Protein AF-A0A3M0J2T6-F1 (afdb_monomer_lite)

Sequence (153 aa):
MTIWEKSNEGKETLKIGGDQKWKGKIWTPEEIIKTYGPATWAQDGSWGYRTPIYMLNRIIRLQAVLEMVSNRTALALDHISDQLTQTRAVIYQIRLAVDYLLADEGGICGKFNSSECCLEIDDKSAVIKNISKEIRKLAYVGNQEWTPLMDTN

Radius of gyration: 30.49 Å; chains: 1; bounding box: 73×32×92 Å

InterPro domains:
  IPR018154 TLV/ENV coat polyprotein [PTHR10424] (48-143)

pLDDT: mean 79.47, std 19.53, range [34.19, 98.19]

Organism: NCBI:txid333673

Secondary structure (DSSP, 8-state):
--TTTTTSTT------------BT-EE-HHHHHHHH------TT--GGGGSHHHHHHHHHHHHHHHHHHHHHHHHHHHHHHHHHHHHHHHHHHHHHHHHHHTGGGTHHHHHH--GGGGPPPP--HHHHHHHHHHHHHHH----EEB--SS---

Structure (mmCIF, N/CA/C/O backbone):
data_AF-A0A3M0J2T6-F1
#
_entry.id   AF-A0A3M0J2T6-F1
#
loop_
_atom_site.group_PDB
_atom_site.id
_atom_site.type_symbol
_atom_site.label_atom_id
_atom_site.label_alt_id
_atom_site.label_comp_id
_atom_site.label_asym_id
_atom_site.label_entity_id
_atom_site.label_seq_id
_atom_site.pdbx_PDB_ins_code
_atom_site.Cartn_x
_atom_site.Cartn_y
_atom_site.Cartn_z
_atom_site.occupancy
_atom_site.B_iso_or_equiv
_atom_site.auth_seq_id
_atom_site.auth_comp_id
_atom_site.auth_asym_id
_atom_site.auth_atom_id
_atom_site.pdbx_PDB_model_num
ATOM 1 N N . MET A 1 1 ? 31.686 -14.265 -59.843 1.00 41.94 1 MET A N 1
ATOM 2 C CA . MET A 1 1 ? 31.622 -13.623 -58.518 1.00 41.94 1 MET A CA 1
ATOM 3 C C . MET A 1 1 ? 30.196 -13.140 -58.320 1.00 41.94 1 MET A C 1
ATOM 5 O O . MET A 1 1 ? 29.757 -12.223 -59.009 1.00 41.94 1 MET A O 1
ATOM 9 N N . THR A 1 2 ? 29.417 -13.886 -57.542 1.00 35.00 2 THR A N 1
ATOM 10 C CA . THR A 1 2 ? 27.975 -13.651 -57.369 1.00 35.00 2 THR A CA 1
ATOM 11 C C . THR A 1 2 ? 27.728 -12.479 -56.423 1.00 35.00 2 THR A C 1
ATOM 13 O O . THR A 1 2 ? 28.528 -12.234 -55.528 1.00 35.00 2 THR A O 1
ATOM 16 N N . ILE A 1 3 ? 26.599 -11.783 -56.586 1.00 41.00 3 ILE A N 1
ATOM 17 C CA . ILE A 1 3 ? 26.175 -10.615 -55.781 1.00 41.00 3 ILE A CA 1
ATOM 18 C C . ILE A 1 3 ? 26.231 -10.886 -54.256 1.00 41.00 3 ILE A C 1
ATOM 20 O O . ILE A 1 3 ? 26.421 -9.964 -53.469 1.00 41.00 3 ILE A O 1
ATOM 24 N N . TRP A 1 4 ? 26.175 -12.156 -53.847 1.00 34.19 4 TRP A N 1
ATOM 25 C CA . TRP A 1 4 ? 26.337 -12.618 -52.467 1.00 34.19 4 TRP A CA 1
ATOM 26 C C . TRP A 1 4 ? 27.747 -12.432 -51.871 1.00 34.19 4 TRP A C 1
ATOM 28 O O . TRP A 1 4 ? 27.860 -12.247 -50.663 1.00 34.19 4 TRP A O 1
ATOM 38 N N . GLU A 1 5 ? 28.818 -12.423 -52.674 1.00 38.81 5 GLU A N 1
ATOM 39 C CA . GLU A 1 5 ? 30.197 -12.255 -52.169 1.00 38.81 5 GLU A CA 1
ATOM 40 C C . GLU A 1 5 ? 30.514 -10.791 -51.831 1.00 38.81 5 GLU A C 1
ATOM 42 O O . GLU A 1 5 ? 31.142 -10.519 -50.809 1.00 38.81 5 GLU A O 1
ATOM 47 N N . LYS A 1 6 ? 29.970 -9.829 -52.593 1.00 41.19 6 LYS A N 1
ATOM 48 C CA . LYS A 1 6 ? 30.124 -8.387 -52.309 1.00 41.19 6 LYS A CA 1
ATOM 49 C C . LYS A 1 6 ? 29.413 -7.923 -51.033 1.00 41.19 6 LYS A C 1
ATOM 51 O O . LYS A 1 6 ? 29.696 -6.838 -50.540 1.00 41.19 6 LYS A O 1
ATOM 56 N N . SER A 1 7 ? 28.506 -8.729 -50.477 1.00 40.28 7 SER A N 1
ATOM 57 C CA . SER A 1 7 ? 27.823 -8.414 -49.216 1.00 40.28 7 SER A CA 1
ATOM 58 C C . SER A 1 7 ? 28.682 -8.685 -47.972 1.00 40.28 7 SER A C 1
ATOM 60 O O . SER A 1 7 ? 28.287 -8.281 -46.877 1.00 40.28 7 SER A O 1
ATOM 62 N N . ASN A 1 8 ? 29.820 -9.379 -48.100 1.00 39.84 8 ASN A N 1
ATOM 63 C CA . ASN A 1 8 ? 30.660 -9.762 -46.958 1.00 39.84 8 ASN A CA 1
ATOM 64 C C . ASN A 1 8 ? 31.949 -8.935 -46.812 1.00 39.84 8 ASN A C 1
ATOM 66 O O . ASN A 1 8 ? 32.601 -9.052 -45.780 1.00 39.84 8 ASN A O 1
ATOM 70 N N . GLU A 1 9 ? 32.287 -8.064 -47.766 1.00 37.38 9 GLU A N 1
ATOM 71 C CA . GLU A 1 9 ? 33.465 -7.175 -47.678 1.00 37.38 9 GLU A CA 1
ATOM 72 C C . GLU A 1 9 ? 33.199 -5.877 -46.893 1.00 37.38 9 GLU A C 1
ATOM 74 O O . GLU A 1 9 ? 34.124 -5.136 -46.588 1.00 37.38 9 GLU A O 1
ATOM 79 N N . GLY A 1 10 ? 31.941 -5.620 -46.519 1.00 34.78 10 GLY A N 1
ATOM 80 C CA . GLY A 1 10 ? 31.517 -4.444 -45.752 1.00 34.78 10 GLY A CA 1
ATOM 81 C C . GLY A 1 10 ? 31.084 -4.746 -44.319 1.00 34.78 10 GLY A C 1
ATOM 82 O O . GLY A 1 10 ? 30.416 -3.920 -43.705 1.00 34.78 10 GLY A O 1
ATOM 83 N N . LYS A 1 11 ? 31.435 -5.914 -43.763 1.00 40.06 11 LYS A N 1
ATOM 84 C CA . LYS A 1 11 ? 31.355 -6.133 -42.309 1.00 40.06 11 LYS A CA 1
ATOM 85 C C . LYS A 1 11 ? 32.579 -5.512 -41.636 1.00 40.06 11 LYS A C 1
ATOM 87 O O . LYS A 1 11 ? 33.254 -6.158 -40.838 1.00 40.06 11 LYS A O 1
ATOM 92 N N . GLU A 1 12 ? 32.859 -4.248 -41.959 1.00 37.88 12 GLU A N 1
ATOM 93 C CA . GLU A 1 12 ? 33.516 -3.389 -40.987 1.00 37.88 12 GLU A CA 1
ATOM 94 C C . GLU A 1 12 ? 32.686 -3.513 -39.721 1.00 37.88 12 GLU A C 1
ATOM 96 O O . GLU A 1 12 ? 31.455 -3.423 -39.751 1.00 37.88 12 GLU A O 1
ATOM 101 N N . THR A 1 13 ? 33.365 -3.855 -38.636 1.00 38.38 13 THR A N 1
ATOM 102 C CA . THR A 1 13 ? 32.788 -3.928 -37.310 1.00 38.38 13 THR A CA 1
ATOM 103 C C . THR A 1 13 ? 31.956 -2.672 -37.122 1.00 38.38 13 THR A C 1
ATOM 105 O O . THR A 1 13 ? 32.494 -1.575 -36.986 1.00 38.38 13 THR A O 1
ATOM 108 N N . LEU A 1 14 ? 30.625 -2.814 -37.178 1.00 35.38 14 LEU A N 1
ATOM 109 C CA . LEU A 1 14 ? 29.734 -1.777 -36.701 1.00 35.38 14 LEU A CA 1
ATOM 110 C C . LEU A 1 14 ? 30.221 -1.545 -35.281 1.00 35.38 14 LEU A C 1
ATOM 112 O O . LEU A 1 14 ? 29.996 -2.379 -34.402 1.00 35.38 14 LEU A O 1
ATOM 116 N N . LYS A 1 15 ? 30.961 -0.455 -35.067 1.00 38.09 15 LYS A N 1
ATOM 117 C CA . LYS A 1 15 ? 31.198 0.077 -33.740 1.00 38.09 15 LYS A CA 1
ATOM 118 C C . LYS A 1 15 ? 29.831 0.560 -33.295 1.00 38.09 15 LYS A C 1
ATOM 120 O O . LYS A 1 15 ? 29.495 1.731 -33.431 1.00 38.09 15 LYS A O 1
ATOM 125 N N . ILE A 1 16 ? 29.002 -0.397 -32.876 1.00 39.88 16 ILE A N 1
ATOM 126 C CA . ILE A 1 16 ? 27.769 -0.181 -32.145 1.00 39.88 16 ILE A CA 1
ATOM 127 C C . ILE A 1 16 ? 28.235 0.652 -30.965 1.00 39.88 16 ILE A C 1
ATOM 129 O O . ILE A 1 16 ? 28.947 0.145 -30.102 1.00 39.88 16 ILE A O 1
ATOM 133 N N . GLY A 1 17 ? 27.971 1.957 -31.050 1.00 35.84 17 GLY A N 1
ATOM 134 C CA . GLY A 1 17 ? 28.479 2.962 -30.132 1.00 35.84 17 GLY A CA 1
ATOM 135 C C . GLY A 1 17 ? 28.210 2.519 -28.706 1.00 35.84 17 GLY A C 1
ATOM 136 O O . GLY A 1 17 ? 27.073 2.532 -28.244 1.00 35.84 17 GLY A O 1
ATOM 137 N N . GLY A 1 18 ? 29.270 2.069 -28.053 1.00 41.50 18 GLY A N 1
ATOM 138 C CA . GLY A 1 18 ? 29.222 1.383 -26.778 1.00 41.50 18 GLY A CA 1
ATOM 139 C C . GLY A 1 18 ? 30.373 1.814 -25.889 1.00 41.50 18 GLY A C 1
ATOM 140 O O . GLY A 1 18 ? 30.828 1.023 -25.080 1.00 41.50 18 GLY A O 1
ATOM 141 N N . ASP A 1 19 ? 30.812 3.074 -25.969 1.00 44.34 19 ASP A N 1
ATOM 142 C CA . ASP A 1 19 ? 31.673 3.689 -24.942 1.00 44.34 19 ASP A CA 1
ATOM 143 C C . ASP A 1 19 ? 30.909 3.910 -23.610 1.00 44.34 19 ASP A C 1
ATOM 145 O O . ASP A 1 19 ? 31.268 4.744 -22.776 1.00 44.34 19 ASP A O 1
ATOM 149 N N . GLN A 1 20 ? 29.809 3.181 -23.390 1.00 53.84 20 GLN A N 1
ATOM 150 C CA . GLN A 1 20 ? 29.029 3.206 -22.164 1.00 53.84 20 GLN A CA 1
ATOM 151 C C . GLN A 1 20 ? 29.762 2.385 -21.099 1.00 53.84 20 GLN A C 1
ATOM 153 O O . GLN A 1 20 ? 29.642 1.167 -21.016 1.00 53.84 20 GLN A O 1
ATOM 158 N N . LYS A 1 21 ? 30.526 3.073 -20.244 1.00 56.25 21 LYS A N 1
ATOM 159 C CA . LYS A 1 21 ? 31.270 2.502 -19.101 1.00 56.25 21 LYS A CA 1
ATOM 160 C C . LYS A 1 21 ? 30.365 2.077 -17.930 1.00 56.25 21 LYS A C 1
ATOM 162 O O . LYS A 1 21 ? 30.680 2.347 -16.777 1.00 56.25 21 LYS A O 1
ATOM 167 N N . TRP A 1 22 ? 29.178 1.542 -18.210 1.00 62.16 22 TRP A N 1
ATOM 168 C CA . TRP A 1 22 ? 28.110 1.358 -17.211 1.00 62.16 22 TRP A CA 1
ATOM 169 C C . TRP A 1 22 ? 28.044 -0.078 -16.671 1.00 62.16 22 TRP A C 1
ATOM 171 O O . TRP A 1 22 ? 27.209 -0.378 -15.818 1.00 62.16 22 TRP A O 1
ATOM 181 N N . LYS A 1 23 ? 28.947 -0.948 -17.143 1.00 64.75 23 LYS A N 1
ATOM 182 C CA . LYS A 1 23 ? 29.128 -2.324 -16.669 1.00 64.75 23 LYS A CA 1
ATOM 183 C C . LYS A 1 23 ? 29.388 -2.341 -15.158 1.00 64.75 23 LYS A C 1
ATOM 185 O O . LYS A 1 23 ? 30.230 -1.583 -14.680 1.00 64.75 23 LYS A O 1
ATOM 190 N N . GLY A 1 24 ? 28.675 -3.188 -14.417 1.00 66.94 24 GLY A N 1
ATOM 191 C CA . GLY A 1 24 ? 28.818 -3.305 -12.960 1.00 66.94 24 GLY A CA 1
ATOM 192 C C . GLY A 1 24 ? 28.118 -2.214 -12.147 1.00 66.94 24 GLY A C 1
ATOM 193 O O . GLY A 1 24 ? 28.123 -2.272 -10.917 1.00 66.94 24 GLY A O 1
ATOM 194 N N . LYS A 1 25 ? 27.510 -1.206 -12.790 1.00 77.00 25 LYS A N 1
ATOM 195 C CA . LYS A 1 25 ? 26.719 -0.205 -12.074 1.00 77.00 25 LYS A CA 1
ATOM 196 C C . LYS A 1 25 ? 25.340 -0.785 -11.761 1.00 77.00 25 LYS A C 1
ATOM 198 O O . LYS A 1 25 ? 24.627 -1.194 -12.673 1.00 77.00 25 LYS A O 1
ATOM 203 N N . ILE A 1 26 ? 24.963 -0.760 -10.485 1.00 79.25 26 ILE A N 1
ATOM 204 C CA . ILE A 1 26 ? 23.587 -0.995 -10.038 1.00 79.25 26 ILE A CA 1
ATOM 205 C C . ILE A 1 26 ? 22.747 0.233 -10.387 1.00 79.25 26 ILE A C 1
ATOM 207 O O . ILE A 1 26 ? 23.113 1.343 -10.011 1.00 79.25 26 ILE A O 1
ATOM 211 N N . TRP A 1 27 ? 21.630 0.020 -11.076 1.00 82.12 27 TRP A N 1
ATOM 212 C CA . TRP A 1 27 ? 20.675 1.055 -11.458 1.00 82.12 27 TRP A CA 1
ATOM 213 C C . TRP A 1 27 ? 19.458 1.016 -10.540 1.00 82.12 27 TRP A C 1
ATOM 215 O O . TRP A 1 27 ? 18.657 0.081 -10.618 1.00 82.12 27 TRP A O 1
ATOM 225 N N . THR A 1 28 ? 19.301 2.035 -9.689 1.00 88.88 28 THR A N 1
ATOM 226 C CA . THR A 1 28 ? 18.068 2.195 -8.896 1.00 88.88 28 THR A CA 1
ATOM 227 C C . THR A 1 28 ? 16.951 2.830 -9.737 1.00 88.88 28 THR A C 1
ATOM 229 O O . THR A 1 28 ? 17.239 3.516 -10.729 1.00 88.88 28 THR A O 1
ATOM 232 N N . PRO A 1 29 ? 15.667 2.678 -9.352 1.00 90.25 29 PRO A N 1
ATOM 233 C CA . PRO A 1 29 ? 14.558 3.323 -10.053 1.00 90.25 29 PRO A CA 1
ATOM 234 C C . PRO A 1 29 ? 14.733 4.842 -10.206 1.00 90.25 29 PRO A C 1
ATOM 236 O O . PRO A 1 29 ? 14.450 5.405 -11.265 1.00 90.25 29 PRO A O 1
ATOM 239 N N . GLU A 1 30 ? 15.264 5.524 -9.190 1.00 89.38 30 GLU A N 1
ATOM 240 C CA . GLU A 1 30 ? 15.516 6.967 -9.220 1.00 89.38 30 GLU A CA 1
ATOM 241 C C . GLU A 1 30 ? 16.568 7.343 -10.271 1.00 89.38 30 GLU A C 1
ATOM 243 O O . GLU A 1 30 ? 16.391 8.314 -11.016 1.00 89.38 30 GLU A O 1
ATOM 248 N N . GLU A 1 31 ? 17.649 6.567 -10.365 1.00 88.31 31 GLU A N 1
ATOM 249 C CA . GLU A 1 31 ? 18.701 6.785 -11.357 1.00 88.31 31 GLU A CA 1
ATOM 250 C C . GLU A 1 31 ? 18.202 6.547 -12.783 1.00 88.31 31 GLU A C 1
ATOM 252 O O . GLU A 1 31 ? 18.516 7.334 -13.682 1.00 88.31 31 GLU A O 1
ATOM 257 N N . ILE A 1 32 ? 17.383 5.512 -12.991 1.00 87.94 32 ILE A N 1
ATOM 258 C CA . ILE A 1 32 ? 16.753 5.210 -14.283 1.00 87.94 32 ILE A CA 1
ATOM 259 C C . ILE A 1 32 ? 15.859 6.378 -14.719 1.00 87.94 32 ILE A C 1
ATOM 261 O O . ILE A 1 32 ? 15.950 6.858 -15.854 1.00 87.94 32 ILE A O 1
ATOM 265 N N . ILE A 1 33 ? 15.015 6.877 -13.812 1.00 89.56 33 ILE A N 1
ATOM 266 C CA . ILE A 1 33 ? 14.093 7.986 -14.091 1.00 89.56 33 ILE A CA 1
ATOM 267 C C . ILE A 1 33 ? 14.855 9.264 -14.439 1.00 89.56 33 ILE A C 1
ATOM 269 O O . ILE A 1 33 ? 14.476 9.960 -15.388 1.00 89.56 33 ILE A O 1
ATOM 273 N N . LYS A 1 34 ? 15.929 9.556 -13.694 1.00 89.00 34 LYS A N 1
ATOM 274 C CA . LYS A 1 34 ? 16.800 10.712 -13.931 1.00 89.00 34 LYS A CA 1
ATOM 275 C C . LYS A 1 34 ? 17.512 10.613 -15.279 1.00 89.00 34 LYS A C 1
ATOM 277 O O . LYS A 1 34 ? 17.596 11.606 -15.993 1.00 89.00 34 LYS A O 1
ATOM 282 N N . THR A 1 35 ? 17.994 9.424 -15.626 1.00 87.38 35 THR A N 1
ATOM 283 C CA . THR A 1 35 ? 18.774 9.178 -16.846 1.00 87.38 35 THR A CA 1
ATOM 284 C C . THR A 1 35 ? 17.935 9.306 -18.110 1.00 87.38 35 THR A C 1
ATOM 286 O O . THR A 1 35 ? 18.345 9.983 -19.050 1.00 87.38 35 THR A O 1
ATOM 289 N N . TYR A 1 36 ? 16.753 8.686 -18.154 1.00 85.25 36 TYR A N 1
ATOM 290 C CA . TYR A 1 36 ? 15.979 8.625 -19.397 1.00 85.25 36 TYR A CA 1
ATOM 291 C C . TYR A 1 36 ? 15.040 9.816 -19.624 1.00 85.25 36 TYR A C 1
ATOM 293 O O . TYR A 1 36 ? 14.562 9.983 -20.744 1.00 85.25 36 TYR A O 1
ATOM 301 N N . GLY A 1 37 ? 14.794 10.672 -18.625 1.00 79.75 37 GLY A N 1
ATOM 302 C CA . GLY A 1 37 ? 13.968 11.883 -18.761 1.00 79.75 37 GLY A CA 1
ATOM 303 C C . GLY A 1 37 ? 12.519 11.62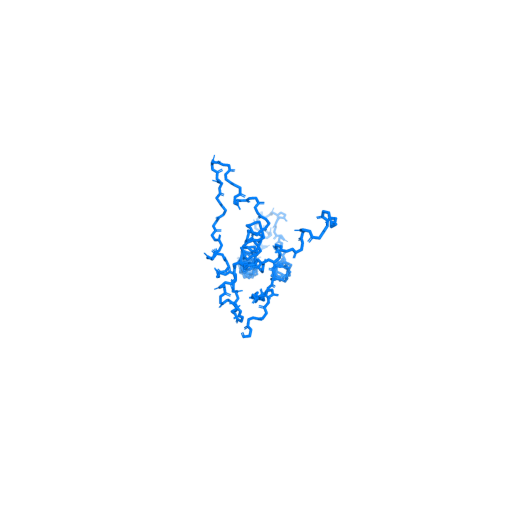4 -19.229 1.00 79.75 37 GLY A C 1
ATOM 304 O O . GLY A 1 37 ? 12.147 10.497 -19.556 1.00 79.75 37 GLY A O 1
ATOM 305 N N . PRO A 1 38 ? 11.632 12.629 -19.246 1.00 81.50 38 PRO A N 1
ATOM 306 C CA . PRO A 1 38 ? 10.277 12.464 -19.775 1.00 81.50 38 PRO A CA 1
ATOM 307 C C . PRO A 1 38 ? 10.277 12.214 -21.293 1.00 81.50 38 PRO A C 1
ATOM 309 O O . PRO A 1 38 ? 11.194 12.621 -22.007 1.00 81.50 38 PRO A O 1
ATOM 312 N N . ALA A 1 39 ? 9.235 11.539 -21.787 1.00 78.62 39 ALA A N 1
ATOM 313 C CA . ALA A 1 39 ? 9.005 11.430 -23.223 1.00 78.62 39 ALA A CA 1
ATOM 314 C C . ALA A 1 39 ? 8.608 12.805 -23.778 1.00 78.62 39 ALA A C 1
ATOM 316 O O . ALA A 1 39 ? 7.778 13.496 -23.188 1.00 78.62 39 ALA A O 1
ATOM 317 N N . THR A 1 40 ? 9.196 13.190 -24.906 1.00 74.00 40 THR A N 1
ATOM 318 C CA . THR A 1 40 ? 8.850 14.414 -25.629 1.00 74.00 40 THR A CA 1
ATOM 319 C C . THR A 1 40 ? 8.324 14.045 -27.007 1.00 74.00 40 THR A C 1
ATOM 321 O O . THR A 1 40 ? 8.827 13.119 -27.644 1.00 74.00 40 THR A O 1
ATOM 324 N N . TRP A 1 41 ? 7.288 14.750 -27.455 1.00 64.56 41 TRP A N 1
ATOM 325 C CA . TRP A 1 41 ? 6.805 14.647 -28.826 1.00 64.56 41 TRP A CA 1
ATOM 326 C C . TRP A 1 41 ? 7.681 15.532 -29.712 1.00 64.56 41 TRP A C 1
ATOM 328 O O . TRP A 1 41 ? 7.784 16.732 -29.465 1.00 64.56 41 TRP A O 1
ATOM 338 N N . ALA A 1 42 ? 8.308 14.958 -30.736 1.00 62.09 42 ALA A N 1
ATOM 339 C CA . ALA A 1 42 ? 8.923 15.750 -31.794 1.00 62.09 42 ALA A CA 1
ATOM 340 C C . ALA A 1 42 ? 7.827 16.311 -32.705 1.00 62.09 42 ALA A C 1
ATOM 342 O O . ALA A 1 42 ? 7.103 15.553 -33.348 1.00 62.09 42 ALA A O 1
ATOM 343 N N . GLN A 1 43 ? 7.713 17.638 -32.767 1.00 56.81 43 GLN A N 1
ATOM 344 C CA . GLN A 1 43 ? 6.810 18.326 -33.699 1.00 56.81 43 GLN A CA 1
ATOM 345 C C . GLN A 1 43 ? 7.287 18.214 -35.159 1.00 56.81 43 GLN A C 1
ATOM 347 O O . GLN A 1 43 ? 6.494 18.385 -36.077 1.00 56.81 43 GLN A O 1
ATOM 352 N N . ASP A 1 44 ? 8.568 17.898 -35.371 1.00 62.72 44 ASP A N 1
ATOM 353 C CA . ASP A 1 44 ? 9.241 17.881 -36.674 1.00 62.72 44 ASP A CA 1
ATOM 354 C C . ASP A 1 44 ? 9.230 16.512 -37.382 1.00 62.72 44 ASP A C 1
ATOM 356 O O . ASP A 1 44 ? 9.751 16.379 -38.487 1.00 62.72 44 ASP A O 1
ATOM 360 N N . GLY A 1 45 ? 8.650 15.478 -36.761 1.00 58.50 45 GLY A N 1
ATOM 361 C CA . GLY A 1 45 ? 8.581 14.134 -37.339 1.00 58.50 45 GLY A CA 1
ATOM 362 C C . GLY A 1 45 ? 9.919 13.385 -37.403 1.00 58.50 45 GLY A C 1
ATOM 363 O O . GLY A 1 45 ? 10.000 12.363 -38.089 1.00 58.50 45 GLY A O 1
ATOM 364 N N . SER A 1 46 ? 10.958 13.846 -36.699 1.00 62.16 46 SER A N 1
ATOM 365 C CA . SER A 1 46 ? 12.278 13.207 -36.706 1.00 62.16 46 SER A CA 1
ATOM 366 C C . SER A 1 46 ? 12.240 11.733 -36.252 1.00 62.16 46 SER A C 1
ATOM 368 O O . SER A 1 46 ? 11.572 11.335 -35.295 1.00 62.16 46 SER A O 1
ATOM 370 N N . TRP A 1 47 ? 12.975 10.876 -36.968 1.00 54.31 47 TRP A N 1
ATOM 371 C CA . TRP A 1 47 ? 12.915 9.411 -36.840 1.00 54.31 47 TRP A CA 1
ATOM 372 C C . TRP A 1 47 ? 13.492 8.846 -35.533 1.00 54.31 47 TRP A C 1
ATOM 374 O O . TRP A 1 47 ? 13.226 7.689 -35.200 1.00 54.31 47 TRP A O 1
ATOM 384 N N . GLY A 1 48 ? 14.247 9.641 -34.766 1.00 62.72 48 GLY A N 1
ATOM 385 C CA . GLY A 1 48 ? 14.927 9.189 -33.543 1.00 62.72 48 GLY A CA 1
ATOM 386 C C . GLY A 1 48 ? 13.984 8.586 -32.492 1.00 62.72 48 GLY A C 1
ATOM 387 O O . GLY A 1 48 ? 14.346 7.625 -31.811 1.00 62.72 48 GLY A O 1
ATOM 388 N N . TYR A 1 49 ? 12.741 9.076 -32.432 1.00 65.31 49 TYR A N 1
ATOM 389 C CA . TYR A 1 49 ? 11.705 8.655 -31.479 1.00 65.31 49 TYR A CA 1
ATOM 390 C C . TYR A 1 49 ? 11.058 7.302 -31.812 1.00 65.31 49 TYR A C 1
ATOM 392 O O . TYR A 1 49 ? 10.429 6.694 -30.949 1.00 65.31 49 TYR A O 1
ATOM 400 N N . ARG A 1 50 ? 11.218 6.813 -33.051 1.00 68.69 50 ARG A N 1
ATOM 401 C CA . ARG A 1 50 ? 10.701 5.509 -33.506 1.00 68.69 50 ARG A CA 1
ATOM 402 C C . ARG A 1 50 ? 11.754 4.402 -33.502 1.00 68.69 50 ARG A C 1
ATOM 404 O O . ARG A 1 50 ? 11.484 3.296 -33.963 1.00 68.69 50 ARG A O 1
ATOM 411 N N . THR A 1 51 ? 12.946 4.669 -32.973 1.00 79.00 51 THR A N 1
ATOM 412 C CA . THR A 1 51 ? 13.983 3.639 -32.880 1.00 79.00 51 THR A CA 1
ATOM 413 C C . THR A 1 51 ? 13.644 2.628 -31.775 1.00 79.00 51 THR A C 1
ATOM 415 O O . THR A 1 51 ? 13.193 3.029 -30.696 1.00 79.00 51 THR A O 1
ATOM 418 N N . PRO A 1 52 ? 13.888 1.320 -31.990 1.00 81.88 52 PRO A N 1
ATOM 419 C CA . PRO A 1 52 ? 13.716 0.307 -30.946 1.00 81.88 52 PRO A CA 1
ATOM 420 C C . PRO A 1 52 ? 14.472 0.640 -29.652 1.00 81.88 52 PRO A C 1
ATOM 422 O O . PRO A 1 52 ? 13.949 0.424 -28.564 1.00 81.88 52 PRO A O 1
ATOM 425 N N . ILE A 1 53 ? 15.660 1.246 -29.770 1.00 81.00 53 ILE A N 1
ATOM 426 C CA . ILE A 1 53 ? 16.484 1.685 -28.634 1.00 81.00 53 ILE A CA 1
ATOM 427 C C . ILE A 1 53 ? 15.770 2.774 -27.824 1.00 81.00 53 ILE A C 1
ATOM 429 O O . ILE A 1 53 ? 15.681 2.680 -26.601 1.00 81.00 53 ILE A O 1
ATOM 433 N N . TYR A 1 54 ? 15.217 3.795 -28.490 1.00 81.75 54 TYR A N 1
ATOM 434 C CA . TYR A 1 54 ? 14.460 4.841 -27.806 1.00 81.75 54 TYR A CA 1
ATOM 435 C C . TYR A 1 54 ? 13.234 4.261 -27.093 1.00 81.75 54 TYR A C 1
ATOM 437 O O . TYR A 1 54 ? 13.030 4.547 -25.915 1.00 81.75 54 TYR A O 1
ATOM 445 N N . MET A 1 55 ? 12.445 3.420 -27.772 1.00 83.75 55 MET A N 1
ATOM 446 C CA . MET A 1 55 ? 11.250 2.801 -27.183 1.00 83.75 55 MET A CA 1
ATOM 447 C C . MET A 1 55 ? 11.588 1.937 -25.963 1.00 83.75 55 MET A C 1
ATOM 449 O O . MET A 1 55 ? 10.917 2.048 -24.937 1.00 83.75 55 MET A O 1
ATOM 453 N N . LEU A 1 56 ? 12.660 1.145 -26.033 1.00 86.31 56 LEU A N 1
ATOM 454 C CA . LEU A 1 56 ? 13.127 0.328 -24.915 1.00 86.31 56 LEU A CA 1
ATOM 455 C C . LEU A 1 56 ? 13.490 1.187 -23.696 1.00 86.31 56 LEU A C 1
ATOM 457 O O . LEU A 1 56 ? 13.002 0.929 -22.598 1.00 86.31 56 LEU A O 1
ATOM 461 N N . ASN A 1 57 ? 14.252 2.266 -23.893 1.00 86.50 57 ASN A N 1
ATOM 462 C CA . ASN A 1 57 ? 14.605 3.206 -22.823 1.00 86.50 57 ASN A CA 1
ATOM 463 C C . ASN A 1 57 ? 13.362 3.825 -22.154 1.00 86.50 57 ASN A C 1
ATOM 465 O O . ASN A 1 57 ? 13.350 4.076 -20.946 1.00 86.50 57 ASN A O 1
ATOM 469 N N . ARG A 1 58 ? 12.284 4.054 -22.919 1.00 88.00 58 ARG A N 1
ATOM 470 C CA . ARG A 1 58 ? 11.006 4.545 -22.375 1.00 88.00 58 ARG A CA 1
ATOM 471 C C . ARG A 1 58 ? 10.264 3.492 -21.564 1.00 88.00 58 ARG A C 1
ATOM 473 O O . ARG A 1 58 ? 9.712 3.848 -20.525 1.00 88.00 58 ARG A O 1
ATOM 480 N N . ILE A 1 59 ? 10.275 2.234 -21.997 1.00 89.62 59 ILE A N 1
ATOM 481 C CA . ILE A 1 59 ? 9.675 1.120 -21.250 1.00 89.62 59 ILE A CA 1
ATOM 482 C C . ILE A 1 59 ? 10.422 0.908 -19.930 1.00 89.62 59 ILE A C 1
ATOM 484 O O . ILE A 1 59 ? 9.782 0.869 -18.884 1.00 89.62 59 ILE A O 1
ATOM 488 N N . ILE A 1 60 ? 11.758 0.889 -19.957 1.00 88.81 60 ILE A N 1
ATOM 489 C CA . ILE A 1 60 ? 12.594 0.760 -18.752 1.00 88.81 60 ILE A CA 1
ATOM 490 C C . ILE A 1 60 ? 12.296 1.893 -17.764 1.00 88.81 60 ILE A C 1
ATOM 492 O O . ILE A 1 60 ? 12.072 1.662 -16.575 1.00 88.81 60 ILE A O 1
ATOM 496 N N . ARG A 1 61 ? 12.202 3.136 -18.255 1.00 90.19 61 ARG A N 1
ATOM 497 C CA . ARG A 1 61 ? 11.794 4.260 -17.408 1.00 90.19 61 ARG A CA 1
ATOM 498 C C . ARG A 1 61 ? 10.393 4.072 -16.831 1.00 90.19 61 ARG A C 1
ATOM 500 O O . ARG A 1 61 ? 10.186 4.378 -15.661 1.00 90.19 61 ARG A O 1
ATOM 507 N N . LEU A 1 62 ? 9.426 3.639 -17.638 1.00 92.69 62 LEU A N 1
ATOM 508 C CA . LEU A 1 62 ? 8.055 3.423 -17.178 1.00 92.69 62 LEU A CA 1
ATOM 509 C C . LEU A 1 62 ? 8.002 2.371 -16.063 1.00 92.69 62 LEU A C 1
ATOM 511 O O . LEU A 1 62 ? 7.305 2.592 -15.077 1.00 92.69 62 LEU A O 1
ATOM 515 N N . GLN A 1 63 ? 8.774 1.289 -16.186 1.00 92.38 63 GLN A N 1
ATOM 516 C CA . GLN A 1 63 ? 8.905 0.263 -15.150 1.00 92.38 63 GLN A CA 1
ATOM 517 C C . GLN A 1 63 ? 9.425 0.857 -13.834 1.00 92.38 63 GLN A C 1
ATOM 519 O O . GLN A 1 63 ? 8.788 0.680 -12.800 1.00 92.38 63 GLN A O 1
ATOM 524 N N . ALA A 1 64 ? 10.497 1.653 -13.882 1.00 92.12 64 ALA A N 1
ATOM 525 C CA . ALA A 1 64 ? 11.041 2.320 -12.697 1.00 92.12 64 ALA A CA 1
ATOM 526 C C . ALA A 1 64 ? 10.050 3.307 -12.048 1.00 92.12 64 ALA A C 1
ATOM 528 O O . ALA A 1 64 ? 9.915 3.359 -10.824 1.00 92.12 64 ALA A O 1
ATOM 529 N N . VAL A 1 65 ? 9.318 4.088 -12.855 1.00 93.75 65 VAL A N 1
ATOM 530 C CA . VAL A 1 65 ? 8.268 4.985 -12.338 1.00 93.75 65 VAL A CA 1
ATOM 531 C C . VAL A 1 65 ? 7.165 4.181 -11.655 1.00 93.75 65 VAL A C 1
ATOM 533 O O . VAL A 1 65 ? 6.719 4.562 -10.572 1.00 93.75 65 VAL A O 1
ATOM 536 N N . LEU A 1 66 ? 6.727 3.082 -12.271 1.00 95.12 66 LEU A N 1
ATOM 537 C CA . LEU A 1 66 ? 5.663 2.238 -11.742 1.00 95.12 66 LEU A CA 1
ATOM 538 C C . LEU A 1 66 ? 6.066 1.588 -10.412 1.00 95.12 66 LEU A C 1
ATOM 540 O O . LEU A 1 66 ? 5.279 1.620 -9.469 1.00 95.12 66 LEU A O 1
ATOM 544 N N . GLU A 1 67 ? 7.290 1.072 -10.303 1.00 94.56 67 GLU A N 1
ATOM 545 C CA . GLU A 1 67 ? 7.842 0.518 -9.059 1.00 94.56 67 GLU A CA 1
ATOM 546 C C . GLU A 1 67 ? 7.875 1.565 -7.934 1.00 94.56 67 GLU A C 1
ATOM 548 O O . GLU A 1 67 ? 7.416 1.324 -6.817 1.00 94.56 67 GLU A O 1
ATOM 553 N N . MET A 1 68 ? 8.331 2.783 -8.230 1.00 94.25 68 MET A N 1
ATOM 554 C CA . MET A 1 68 ? 8.396 3.841 -7.223 1.00 94.25 68 MET A CA 1
ATOM 555 C C . MET A 1 68 ? 7.004 4.317 -6.780 1.00 94.25 68 MET A C 1
ATOM 557 O O . MET A 1 68 ? 6.764 4.516 -5.586 1.00 94.25 68 MET A O 1
ATOM 561 N N . VAL A 1 69 ? 6.080 4.519 -7.727 1.00 96.56 69 VAL A N 1
ATOM 562 C CA . VAL A 1 69 ? 4.712 4.967 -7.422 1.00 96.56 69 VAL A CA 1
ATOM 563 C C . VAL A 1 69 ? 3.968 3.899 -6.631 1.00 96.56 69 VAL A C 1
ATOM 565 O O . VAL A 1 69 ? 3.408 4.209 -5.586 1.00 96.56 69 VAL A O 1
ATOM 568 N N . SER A 1 70 ? 4.014 2.645 -7.072 1.00 96.81 70 SER A N 1
ATOM 569 C CA . SER A 1 70 ? 3.359 1.527 -6.385 1.00 96.81 70 SER A CA 1
ATOM 570 C C . SER A 1 70 ? 3.879 1.323 -4.960 1.00 96.81 70 SER A C 1
ATOM 572 O O . SER A 1 70 ? 3.070 1.139 -4.052 1.00 96.81 70 SER A O 1
ATOM 574 N N . ASN A 1 71 ? 5.192 1.437 -4.720 1.00 95.50 71 ASN A N 1
ATOM 575 C CA . ASN A 1 71 ? 5.750 1.336 -3.372 1.00 95.50 71 ASN A CA 1
ATOM 576 C C . ASN A 1 71 ? 5.251 2.472 -2.460 1.00 95.50 71 ASN A C 1
ATOM 578 O O . ASN A 1 71 ? 4.846 2.228 -1.321 1.00 95.50 71 ASN A O 1
ATOM 582 N N . ARG A 1 72 ? 5.206 3.712 -2.972 1.00 97.19 72 ARG A N 1
ATOM 583 C CA . ARG A 1 72 ? 4.651 4.861 -2.234 1.00 97.19 72 ARG A CA 1
ATOM 584 C C . ARG A 1 72 ? 3.157 4.696 -1.961 1.00 97.19 72 ARG A C 1
ATOM 586 O O . ARG A 1 72 ? 2.714 4.971 -0.850 1.00 97.19 72 ARG A O 1
ATOM 593 N N . THR A 1 73 ? 2.388 4.220 -2.939 1.00 97.75 73 THR A N 1
ATOM 594 C CA . THR A 1 73 ? 0.960 3.928 -2.771 1.00 97.75 73 THR A CA 1
ATOM 595 C C . THR A 1 73 ? 0.740 2.835 -1.727 1.00 97.75 73 THR A C 1
ATOM 597 O O . THR A 1 73 ? -0.102 3.003 -0.851 1.00 97.75 73 THR A O 1
ATOM 600 N N . ALA A 1 74 ? 1.520 1.752 -1.755 1.00 97.75 74 ALA A N 1
ATOM 601 C CA . ALA A 1 74 ? 1.441 0.691 -0.755 1.00 97.75 74 ALA A CA 1
ATOM 602 C C . ALA A 1 74 ? 1.770 1.197 0.659 1.00 97.75 74 ALA A C 1
ATOM 604 O O . ALA A 1 74 ? 1.081 0.841 1.609 1.00 97.75 74 ALA A O 1
ATOM 605 N N . LEU A 1 75 ? 2.772 2.073 0.800 1.00 97.56 75 LEU A N 1
ATOM 606 C CA . LEU A 1 75 ? 3.096 2.720 2.076 1.00 97.56 75 LEU A CA 1
ATOM 607 C C . LEU A 1 75 ? 1.949 3.605 2.585 1.00 97.56 75 LEU A C 1
ATOM 609 O O . LEU A 1 75 ? 1.598 3.544 3.760 1.00 97.56 75 LEU A O 1
ATOM 613 N N . ALA A 1 76 ? 1.323 4.388 1.706 1.00 98.19 76 ALA A N 1
ATOM 614 C CA . ALA A 1 76 ? 0.156 5.183 2.075 1.00 98.19 76 ALA A CA 1
ATOM 615 C C . ALA A 1 76 ? -1.021 4.301 2.532 1.00 98.19 76 ALA A C 1
ATOM 617 O O . ALA A 1 76 ? -1.671 4.618 3.526 1.00 98.19 76 ALA A O 1
ATOM 618 N N . LEU A 1 77 ? -1.268 3.177 1.850 1.00 98.12 77 LEU A N 1
ATOM 619 C CA . LEU A 1 77 ? -2.307 2.216 2.235 1.00 98.12 77 LEU A CA 1
ATOM 620 C C . LEU A 1 77 ? -2.042 1.585 3.608 1.00 98.12 77 LEU A C 1
ATOM 622 O O . LEU A 1 77 ? -2.983 1.430 4.384 1.00 98.12 77 LEU A O 1
ATOM 626 N N . ASP A 1 78 ? -0.786 1.276 3.937 1.00 97.00 78 ASP A N 1
ATOM 627 C CA . ASP A 1 78 ? -0.423 0.777 5.270 1.00 97.00 78 ASP A CA 1
ATOM 628 C C . ASP A 1 78 ? -0.744 1.805 6.359 1.00 97.00 78 ASP A C 1
ATOM 630 O O . ASP A 1 78 ? -1.389 1.472 7.353 1.00 97.00 78 ASP A O 1
ATOM 634 N N . HIS A 1 79 ? -0.376 3.073 6.144 1.00 97.69 79 HIS A N 1
ATOM 635 C CA . HIS A 1 79 ? -0.689 4.147 7.087 1.00 97.69 79 HIS A CA 1
ATOM 636 C C . HIS A 1 79 ? -2.196 4.351 7.264 1.00 97.69 79 HIS A C 1
ATOM 638 O O . HIS A 1 79 ? -2.660 4.506 8.393 1.00 97.69 79 HIS A O 1
ATOM 644 N N . ILE A 1 80 ? -2.969 4.306 6.174 1.00 96.88 80 ILE A N 1
ATOM 645 C CA . ILE A 1 80 ? -4.435 4.377 6.235 1.00 96.88 80 ILE A CA 1
ATOM 646 C C . ILE A 1 80 ? -4.988 3.195 7.039 1.00 96.88 80 ILE A C 1
ATOM 648 O O . ILE A 1 80 ? -5.843 3.381 7.900 1.00 96.88 80 ILE A O 1
ATOM 652 N N . SER A 1 81 ? -4.483 1.983 6.804 1.00 96.69 81 SER A N 1
ATOM 653 C CA . SER A 1 81 ? -4.903 0.795 7.546 1.00 96.69 81 SER A CA 1
ATOM 654 C C . SER A 1 81 ? -4.640 0.913 9.051 1.00 96.69 81 SER A C 1
ATOM 656 O O . SER A 1 81 ? -5.475 0.486 9.854 1.00 96.69 81 SER A O 1
ATOM 658 N N . ASP A 1 82 ? -3.485 1.444 9.444 1.00 95.81 82 ASP A N 1
ATOM 659 C CA . ASP A 1 82 ? -3.143 1.631 10.855 1.00 95.81 82 ASP A CA 1
ATOM 660 C C . ASP A 1 82 ? -4.032 2.699 11.499 1.00 95.81 82 ASP A C 1
ATOM 662 O O . ASP A 1 82 ? -4.570 2.480 12.588 1.00 95.81 82 ASP A O 1
ATOM 666 N N . GLN A 1 83 ? -4.265 3.812 10.798 1.00 95.88 83 GLN A N 1
ATOM 667 C CA . GLN A 1 83 ? -5.164 4.872 11.255 1.00 95.88 83 GLN A CA 1
ATOM 668 C C . GLN A 1 83 ? -6.594 4.365 11.446 1.00 95.88 83 GLN A C 1
ATOM 670 O O . GLN A 1 83 ? -7.176 4.601 12.500 1.00 95.88 83 GLN A O 1
ATOM 675 N N . LEU A 1 84 ? -7.144 3.605 10.493 1.00 95.00 84 LEU A N 1
ATOM 676 C CA . LEU A 1 84 ? -8.488 3.024 10.614 1.00 95.00 84 LEU A CA 1
ATOM 677 C C . LEU A 1 84 ? -8.624 2.139 11.861 1.00 95.00 84 LEU A C 1
ATOM 679 O O . LEU A 1 84 ? -9.630 2.212 12.566 1.00 95.00 84 LEU A O 1
ATOM 683 N N . THR A 1 85 ? -7.593 1.349 12.167 1.00 94.31 85 THR A N 1
ATOM 684 C CA . THR A 1 85 ? -7.571 0.470 13.347 1.00 94.31 85 THR A CA 1
ATOM 685 C C . THR A 1 85 ? -7.565 1.286 14.643 1.00 94.31 85 THR A C 1
ATOM 687 O O . THR A 1 85 ? -8.333 1.006 15.565 1.00 94.31 85 THR A O 1
ATOM 690 N N . GLN A 1 86 ? -6.737 2.333 14.708 1.00 94.69 86 GLN A N 1
ATOM 691 C CA . GLN A 1 86 ? -6.660 3.227 15.868 1.00 94.69 86 GLN A CA 1
ATOM 692 C C . GLN A 1 86 ? -7.959 4.013 16.066 1.00 94.69 86 GLN A C 1
ATOM 694 O O . GLN A 1 86 ? -8.494 4.053 17.173 1.00 94.69 86 GLN A O 1
ATOM 699 N N . THR A 1 87 ? -8.505 4.597 14.997 1.00 95.31 87 THR A N 1
ATOM 700 C CA . THR A 1 87 ? -9.770 5.339 15.040 1.00 95.31 87 THR A CA 1
ATOM 701 C C . THR A 1 87 ? -10.915 4.444 15.500 1.00 95.31 87 THR A C 1
ATOM 703 O O . THR A 1 87 ? -11.697 4.857 16.353 1.00 95.31 87 THR A O 1
ATOM 706 N N . ARG A 1 88 ? -10.981 3.198 15.018 1.00 94.38 88 ARG A N 1
ATOM 707 C CA . ARG A 1 88 ? -11.964 2.212 15.482 1.00 94.38 88 ARG A CA 1
ATOM 708 C C . ARG A 1 88 ? -11.845 1.950 16.987 1.00 94.38 88 ARG A C 1
ATOM 710 O O . ARG A 1 88 ? -12.853 1.997 17.687 1.00 94.38 88 ARG A O 1
ATOM 717 N N . ALA A 1 89 ? -10.633 1.726 17.498 1.00 93.81 89 ALA A N 1
ATOM 718 C CA . ALA A 1 89 ? -10.405 1.503 18.927 1.00 93.81 89 ALA A CA 1
ATOM 719 C C . ALA A 1 89 ? -10.836 2.706 19.786 1.00 93.81 89 ALA A C 1
ATOM 721 O O . ALA A 1 89 ? -11.511 2.530 20.801 1.00 93.81 89 ALA A O 1
ATOM 722 N N . VAL A 1 90 ? -10.508 3.927 19.353 1.00 95.94 90 VAL A N 1
ATOM 723 C CA . VAL A 1 90 ? -10.926 5.164 20.033 1.00 95.94 90 VAL A CA 1
ATOM 724 C C . VAL A 1 90 ? -12.449 5.313 20.022 1.00 95.94 90 VAL A C 1
ATOM 726 O O . VAL A 1 90 ? -13.038 5.630 21.052 1.00 95.94 90 VAL A O 1
ATOM 729 N N . ILE A 1 91 ? -13.108 5.034 18.894 1.00 94.19 91 ILE A N 1
ATOM 730 C CA . ILE A 1 91 ? -14.573 5.094 18.795 1.00 94.19 91 ILE A CA 1
ATOM 731 C C . ILE A 1 91 ? -15.229 4.096 19.754 1.00 94.19 91 ILE A C 1
ATOM 733 O O . ILE A 1 91 ? -16.187 4.465 20.430 1.00 94.19 91 ILE A O 1
ATOM 737 N N . TYR A 1 92 ? -14.706 2.872 19.882 1.00 92.06 92 TYR A N 1
ATOM 738 C CA . TYR A 1 92 ? -15.227 1.920 20.869 1.00 92.06 92 TYR A CA 1
ATOM 739 C C . TYR A 1 92 ? -15.063 2.413 22.306 1.00 92.06 92 TYR A C 1
ATOM 741 O O . TYR A 1 92 ? -15.989 2.277 23.100 1.00 92.06 92 TYR A O 1
ATOM 749 N N . GLN A 1 93 ? -13.923 3.018 22.646 1.00 94.62 93 GLN A N 1
ATOM 750 C CA . GLN A 1 93 ? -13.716 3.589 23.979 1.00 94.62 93 GLN A CA 1
ATOM 751 C C . GLN A 1 93 ? -14.694 4.732 24.269 1.00 94.62 93 GLN A C 1
ATOM 753 O O . GLN A 1 93 ? -15.301 4.761 25.339 1.00 94.62 93 GLN A O 1
ATOM 758 N N . ILE A 1 94 ? -14.889 5.642 23.309 1.00 94.12 94 ILE A N 1
ATOM 759 C CA . ILE A 1 94 ? -15.859 6.738 23.429 1.00 94.12 94 ILE A CA 1
ATOM 760 C C . ILE A 1 94 ? -17.267 6.173 23.596 1.00 94.12 94 ILE A C 1
ATOM 762 O O . ILE A 1 94 ? -17.998 6.609 24.481 1.00 94.12 94 ILE A O 1
ATOM 766 N N . ARG A 1 95 ? -17.637 5.176 22.790 1.00 92.00 95 ARG A N 1
ATOM 767 C CA . ARG A 1 95 ? -18.945 4.530 22.865 1.00 92.00 95 ARG A CA 1
ATOM 768 C C . ARG A 1 95 ? -19.201 3.927 24.246 1.00 92.00 95 ARG A C 1
ATOM 770 O O . ARG A 1 95 ? -20.232 4.220 24.833 1.00 92.00 95 ARG A O 1
ATOM 777 N N . LEU A 1 96 ? -18.246 3.171 24.789 1.00 92.62 96 LEU A N 1
ATOM 778 C CA . LEU A 1 96 ? -18.349 2.595 26.133 1.00 92.62 96 LEU A CA 1
ATOM 779 C C . LEU A 1 96 ? -18.492 3.672 27.217 1.00 92.62 96 LEU A C 1
ATOM 781 O O . LEU A 1 96 ? -19.302 3.524 28.128 1.00 92.62 96 LEU A O 1
ATOM 785 N N . ALA A 1 97 ? -17.730 4.764 27.116 1.00 96.06 97 ALA A N 1
ATOM 786 C CA . ALA A 1 97 ? -17.824 5.872 28.061 1.00 96.06 97 ALA A CA 1
ATOM 787 C C . ALA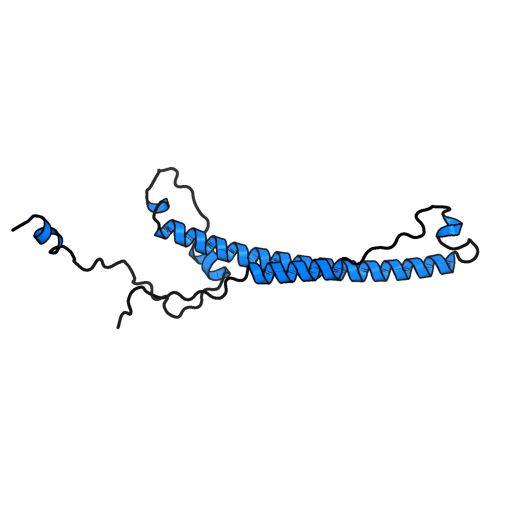 A 1 97 ? -19.192 6.570 27.996 1.00 96.06 97 ALA A C 1
ATOM 789 O O . ALA A 1 97 ? -19.773 6.880 29.032 1.00 96.06 97 ALA A O 1
ATOM 790 N N . VAL A 1 98 ? -19.730 6.792 26.794 1.00 93.31 98 VAL A N 1
ATOM 791 C CA . VAL A 1 98 ? -21.055 7.401 26.609 1.00 93.31 98 VAL A CA 1
ATOM 792 C C . VAL A 1 98 ? -22.165 6.456 27.072 1.00 93.31 98 VAL A C 1
ATOM 794 O O . VAL A 1 98 ? -23.079 6.905 27.756 1.00 93.31 98 VAL A O 1
ATOM 797 N N . ASP A 1 99 ? -22.072 5.158 26.777 1.00 92.62 99 ASP A N 1
ATOM 798 C CA . ASP A 1 99 ? -23.025 4.157 27.269 1.00 92.62 99 ASP A CA 1
ATOM 799 C C . ASP A 1 99 ? -23.034 4.098 28.806 1.00 92.62 99 ASP A C 1
ATOM 801 O O . ASP A 1 99 ? -24.102 4.000 29.406 1.00 92.62 99 ASP A O 1
ATOM 805 N N . TYR A 1 100 ? -21.871 4.242 29.452 1.00 95.31 100 TYR A N 1
ATOM 806 C CA . TYR A 1 100 ? -21.776 4.365 30.909 1.00 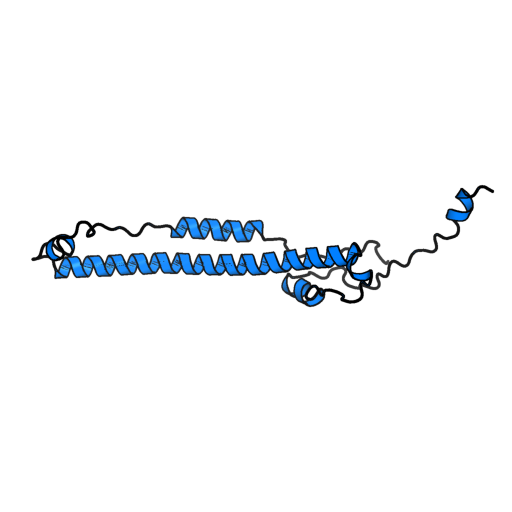95.31 100 TYR A CA 1
ATOM 807 C C . TYR A 1 100 ? -22.436 5.650 31.435 1.00 95.31 100 TYR A C 1
ATOM 809 O O . TYR A 1 100 ? -23.199 5.599 32.396 1.00 95.31 100 TYR A O 1
ATOM 817 N N . LEU A 1 101 ? -22.178 6.800 30.802 1.00 96.12 101 LEU A N 1
ATOM 818 C CA . LEU A 1 101 ? -22.788 8.078 31.194 1.00 96.12 101 LEU A CA 1
ATOM 819 C C . LEU A 1 101 ? -24.312 8.087 31.020 1.00 96.12 101 LEU A C 1
ATOM 821 O O . LEU A 1 101 ? -25.005 8.782 31.756 1.00 96.12 101 LEU A O 1
ATOM 825 N N . LEU A 1 102 ? -24.826 7.323 30.056 1.00 94.31 102 LEU A N 1
ATOM 826 C CA . LEU A 1 102 ? -26.250 7.212 29.746 1.00 94.31 102 LEU A CA 1
ATOM 827 C C . LEU A 1 102 ? -26.889 5.949 30.339 1.00 94.31 102 LEU A C 1
ATOM 829 O O . LEU A 1 102 ? -27.974 5.567 29.908 1.00 94.31 102 LEU A O 1
ATOM 833 N N . ALA A 1 103 ? -26.251 5.283 31.307 1.00 93.69 103 ALA A N 1
ATOM 834 C CA . ALA A 1 103 ? -26.728 4.005 31.836 1.00 93.69 103 ALA A CA 1
ATOM 835 C C . ALA A 1 103 ? -28.179 4.074 32.358 1.00 93.69 103 ALA A C 1
ATOM 837 O O . ALA A 1 103 ? -28.978 3.190 32.048 1.00 93.69 103 ALA A O 1
ATOM 838 N N . ASP A 1 104 ? -28.546 5.158 33.049 1.00 95.69 104 ASP A N 1
ATOM 839 C CA . ASP A 1 104 ? -29.911 5.387 33.558 1.00 95.69 104 ASP A CA 1
ATOM 840 C C . ASP A 1 104 ? -30.942 5.616 32.439 1.00 95.69 104 ASP A C 1
ATOM 842 O O . ASP A 1 104 ? -32.135 5.373 32.615 1.00 95.69 104 ASP A O 1
ATOM 846 N N . GLU A 1 105 ? -30.486 6.059 31.268 1.00 93.12 105 GLU A N 1
ATOM 847 C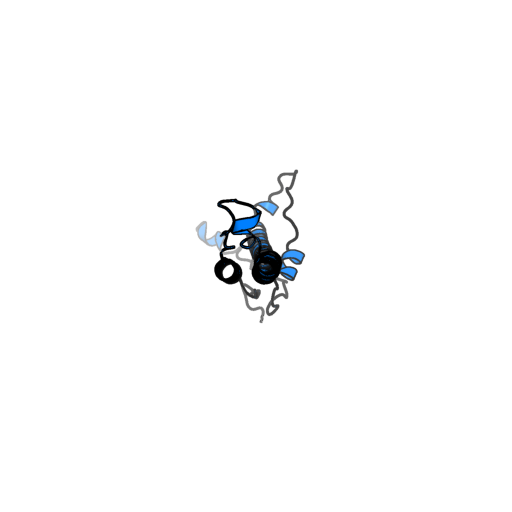 CA . GLU A 1 105 ? -31.311 6.306 30.083 1.00 93.12 105 GLU A CA 1
ATOM 848 C C . GLU A 1 105 ? -31.297 5.115 29.104 1.00 93.12 105 GLU A C 1
ATOM 850 O O . GLU A 1 105 ? -31.832 5.212 28.000 1.00 93.12 105 GLU A O 1
ATOM 855 N N . GLY A 1 106 ? -30.696 3.982 29.491 1.00 89.38 106 GLY A N 1
ATOM 856 C CA . GLY A 1 106 ? -30.572 2.790 28.647 1.00 89.38 106 GLY A CA 1
ATOM 857 C C . GLY A 1 106 ? -29.441 2.864 27.610 1.00 89.38 106 GLY A C 1
ATOM 858 O O . GLY A 1 106 ? -29.517 2.208 26.567 1.00 89.38 106 GLY A O 1
ATOM 859 N N . GLY A 1 107 ? -28.406 3.665 27.870 1.00 90.50 107 GLY A N 1
ATOM 860 C CA . GLY A 1 107 ? -27.260 3.867 26.983 1.00 90.50 107 GLY A CA 1
ATOM 861 C C . GLY A 1 107 ? -27.602 4.689 25.738 1.00 90.50 107 GLY A C 1
ATOM 862 O O . GLY A 1 107 ? -28.661 5.313 25.637 1.00 90.50 107 GLY A O 1
ATOM 863 N N . ILE A 1 108 ? -26.722 4.652 24.736 1.00 90.25 108 ILE A N 1
ATOM 864 C CA . ILE A 1 108 ? -26.955 5.290 23.430 1.00 90.25 108 ILE A CA 1
ATOM 865 C C . ILE A 1 108 ? -28.235 4.735 22.779 1.00 90.25 108 ILE A C 1
ATOM 867 O O . ILE A 1 108 ? -29.024 5.489 22.213 1.00 90.25 108 ILE A O 1
ATOM 871 N N . CYS A 1 109 ? -28.485 3.428 22.901 1.00 89.19 109 CYS A N 1
ATOM 872 C CA . CYS A 1 109 ? -29.698 2.777 22.394 1.00 89.19 109 CYS A CA 1
ATOM 873 C C . CYS A 1 109 ? -30.982 3.376 22.985 1.00 89.19 109 CYS A C 1
ATOM 875 O O . CYS A 1 109 ? -31.889 3.744 22.237 1.00 89.19 109 CYS A O 1
ATOM 877 N N . GLY A 1 110 ? -31.065 3.463 24.315 1.00 88.62 110 GLY A N 1
ATOM 878 C CA . GLY A 1 110 ? -32.262 3.944 25.001 1.00 88.62 110 GLY A CA 1
ATOM 879 C C . GLY A 1 110 ? -32.490 5.441 24.804 1.00 88.62 110 GLY A C 1
ATOM 880 O O . GLY A 1 110 ? -33.612 5.859 24.518 1.00 88.62 110 GLY A O 1
ATOM 881 N N . LYS A 1 111 ? -31.422 6.247 24.855 1.00 90.38 111 LYS A N 1
ATOM 882 C CA . LYS A 1 111 ? -31.518 7.706 24.731 1.00 90.38 111 LYS A CA 1
ATOM 883 C C . LYS A 1 111 ? -31.879 8.179 23.325 1.00 90.38 111 LYS A C 1
ATOM 885 O O . LYS A 1 111 ? -32.700 9.083 23.180 1.00 90.38 111 LYS A O 1
ATOM 890 N N . PHE A 1 112 ? -31.264 7.609 22.289 1.00 86.31 112 PHE A N 1
ATOM 891 C CA . PHE A 1 112 ? -31.468 8.081 20.915 1.00 86.31 112 PHE A CA 1
ATOM 892 C C . PHE A 1 112 ? -32.636 7.393 20.197 1.00 86.31 112 PHE A C 1
ATOM 894 O O . PHE A 1 112 ? -33.027 7.862 19.130 1.00 86.31 112 PHE A O 1
ATOM 901 N N . ASN A 1 113 ? -33.205 6.323 20.774 1.00 81.50 113 ASN A N 1
ATOM 902 C CA . ASN A 1 113 ? -34.328 5.549 20.225 1.00 81.50 113 ASN A CA 1
ATOM 903 C C . ASN A 1 113 ? -34.176 5.252 18.717 1.00 81.50 113 ASN A C 1
ATOM 905 O O . ASN A 1 113 ? -35.136 5.300 17.946 1.00 81.50 113 ASN A O 1
ATOM 909 N N . SER A 1 114 ? -32.935 5.013 18.287 1.00 78.50 114 SER A N 1
ATOM 910 C CA . SER A 1 114 ? -32.571 4.766 16.898 1.00 78.50 114 SER A CA 1
ATOM 911 C C . SER A 1 114 ? -32.228 3.292 16.706 1.00 78.50 114 SER A C 1
ATOM 913 O O . SER A 1 114 ? -31.592 2.658 17.551 1.00 78.50 114 SER A O 1
ATOM 915 N N . SER A 1 115 ? -32.612 2.734 15.557 1.00 74.94 115 SER A N 1
ATOM 916 C CA . SER A 1 115 ? -32.196 1.384 15.152 1.00 74.94 115 SER A CA 1
ATOM 917 C C . SER A 1 115 ? -30.684 1.287 14.906 1.00 74.94 115 SER A C 1
ATOM 919 O O . SER A 1 115 ? -30.119 0.197 14.911 1.00 74.94 115 SER A O 1
ATOM 921 N N . GLU A 1 116 ? -30.020 2.430 14.721 1.00 77.06 116 GLU A N 1
ATOM 922 C CA . GLU A 1 116 ? -28.595 2.562 14.408 1.00 77.06 116 GLU A CA 1
ATOM 923 C C . GLU A 1 116 ? -27.674 2.536 15.634 1.00 77.06 116 GLU A C 1
ATOM 925 O O . GLU A 1 116 ? -26.465 2.728 15.521 1.00 77.06 116 GLU A O 1
ATOM 930 N N . CYS A 1 117 ? -28.204 2.245 16.819 1.00 82.88 117 CYS A N 1
ATOM 931 C CA . CYS A 1 117 ? -27.384 2.078 18.009 1.00 82.88 117 CYS A CA 1
ATOM 932 C C . CYS A 1 117 ? -26.295 1.006 17.825 1.00 82.88 117 CYS A C 1
ATOM 934 O O . CYS A 1 117 ? -25.149 1.244 18.181 1.00 82.88 117 CYS A O 1
ATOM 936 N N . CYS A 1 118 ? -26.582 -0.164 17.251 1.00 80.19 118 CYS A N 1
ATOM 937 C CA . CYS A 1 118 ? -25.655 -1.310 17.228 1.00 80.19 118 CYS A CA 1
ATOM 938 C C . CYS A 1 118 ? -24.689 -1.339 16.031 1.00 80.19 118 CYS A C 1
ATOM 940 O O . CYS A 1 118 ? -24.226 -2.410 15.646 1.00 80.19 118 CYS A O 1
ATOM 942 N N . LEU A 1 119 ? -24.377 -0.188 15.432 1.00 84.12 119 LEU A N 1
ATOM 943 C CA . LEU A 1 119 ? -23.449 -0.142 14.304 1.00 84.12 119 LEU A CA 1
ATOM 944 C C . LEU A 1 119 ? -22.025 -0.509 14.738 1.00 84.12 119 LEU A C 1
ATOM 946 O O . LEU A 1 119 ? -21.444 0.109 15.636 1.00 84.12 119 LEU A O 1
ATOM 950 N N . GLU A 1 120 ? -21.468 -1.516 14.071 1.00 83.88 120 GLU A N 1
ATOM 951 C CA . GLU A 1 120 ? -20.083 -1.935 14.214 1.00 83.88 120 GLU A CA 1
ATOM 952 C C . GLU A 1 120 ? -19.266 -1.415 13.028 1.00 83.88 120 GLU A C 1
ATOM 954 O O . GLU A 1 120 ? -19.678 -1.518 11.873 1.00 83.88 120 GLU A O 1
ATOM 959 N N . ILE A 1 121 ? -18.091 -0.855 13.309 1.00 88.81 121 ILE A N 1
ATOM 960 C CA . ILE A 1 121 ? -17.114 -0.551 12.264 1.00 88.81 121 ILE A CA 1
ATOM 961 C C . ILE A 1 121 ? -16.419 -1.865 11.930 1.00 88.81 121 ILE A C 1
ATOM 963 O O . ILE A 1 121 ? -15.797 -2.446 12.810 1.00 88.81 121 ILE A O 1
ATOM 967 N N . ASP A 1 122 ? -16.521 -2.336 10.694 1.00 89.88 122 ASP A N 1
ATOM 968 C CA . ASP A 1 122 ? -15.874 -3.581 10.281 1.00 89.88 122 ASP A CA 1
ATOM 969 C C . ASP A 1 122 ? -14.349 -3.423 10.143 1.00 89.88 122 ASP A C 1
ATOM 971 O O . ASP A 1 122 ? -13.845 -2.384 9.702 1.00 89.88 122 ASP A O 1
ATOM 975 N N . ASP A 1 123 ? -13.603 -4.472 10.493 1.00 89.75 123 ASP A N 1
ATOM 976 C CA . ASP A 1 123 ? -12.148 -4.467 10.376 1.00 89.75 123 ASP A CA 1
ATOM 977 C C . ASP A 1 123 ? -11.688 -4.864 8.978 1.00 89.75 123 ASP A C 1
ATOM 979 O O . ASP A 1 123 ? -11.561 -6.044 8.637 1.00 89.75 123 ASP A O 1
ATOM 983 N N . LYS A 1 124 ? -11.374 -3.868 8.154 1.00 94.25 124 LYS A N 1
ATOM 984 C CA . LYS A 1 124 ? -10.744 -4.105 6.849 1.00 94.25 124 LYS A CA 1
ATOM 985 C C . LYS A 1 124 ? -9.238 -3.861 6.843 1.00 94.25 124 LYS A C 1
ATOM 987 O O . LYS A 1 124 ? -8.619 -3.989 5.786 1.00 94.25 124 LYS A O 1
ATOM 992 N N . SER A 1 125 ? -8.627 -3.578 7.995 1.00 93.62 125 SER A N 1
ATOM 993 C CA . SER A 1 125 ? -7.197 -3.258 8.090 1.00 93.62 125 SER A CA 1
ATOM 994 C C . SER A 1 125 ? -6.315 -4.389 7.538 1.00 93.62 125 SER A C 1
ATOM 996 O O . SER A 1 125 ? -5.451 -4.167 6.690 1.00 93.62 125 SER A O 1
ATOM 998 N N . ALA A 1 126 ? -6.602 -5.637 7.916 1.00 94.38 126 ALA A N 1
ATOM 999 C CA . ALA A 1 126 ? -5.859 -6.807 7.450 1.00 94.38 126 ALA A CA 1
ATOM 1000 C C . ALA A 1 126 ? -5.944 -6.997 5.925 1.00 94.38 126 ALA A C 1
ATOM 1002 O O . ALA A 1 126 ? -4.951 -7.341 5.281 1.00 94.38 126 ALA A O 1
ATOM 1003 N N . VAL A 1 127 ? -7.114 -6.732 5.336 1.00 96.62 127 VAL A N 1
ATOM 1004 C CA . VAL A 1 127 ? -7.319 -6.825 3.884 1.00 96.62 127 VAL A CA 1
ATOM 1005 C C . VAL A 1 127 ? -6.499 -5.758 3.163 1.00 96.62 127 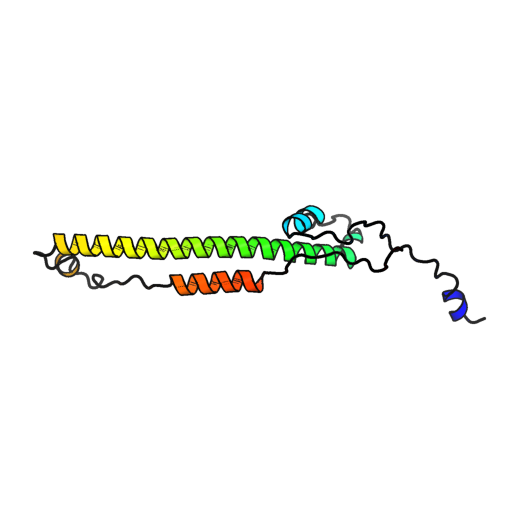VAL A C 1
ATOM 1007 O O . VAL A 1 127 ? -5.800 -6.074 2.201 1.00 96.62 127 VAL A O 1
ATOM 1010 N N . ILE A 1 128 ? -6.525 -4.515 3.653 1.00 96.94 128 ILE A N 1
ATOM 1011 C CA . ILE A 1 128 ? -5.760 -3.400 3.076 1.00 96.94 128 ILE A CA 1
ATOM 1012 C C . ILE A 1 128 ? -4.254 -3.687 3.143 1.00 96.94 128 ILE A C 1
ATOM 1014 O O . ILE A 1 128 ? -3.563 -3.524 2.138 1.00 96.94 128 ILE A O 1
ATOM 1018 N N . LYS A 1 129 ? -3.756 -4.198 4.277 1.00 96.50 129 LYS A N 1
ATOM 1019 C CA . LYS A 1 129 ? -2.348 -4.609 4.438 1.00 96.50 129 LYS A CA 1
ATOM 1020 C C . LYS A 1 129 ? -1.947 -5.756 3.511 1.00 96.50 129 LYS A C 1
ATOM 1022 O O . LYS A 1 129 ? -0.816 -5.813 3.034 1.00 96.50 129 LYS A O 1
ATOM 1027 N N . ASN A 1 130 ? -2.854 -6.692 3.239 1.00 97.75 130 ASN A N 1
ATOM 1028 C CA . ASN A 1 130 ? -2.569 -7.756 2.282 1.00 97.75 130 ASN A CA 1
ATOM 1029 C C . ASN A 1 130 ? -2.471 -7.205 0.850 1.00 97.75 130 ASN A C 1
ATOM 1031 O O . ASN A 1 130 ? -1.559 -7.562 0.109 1.00 97.75 130 ASN A O 1
ATOM 1035 N N . ILE A 1 131 ? -3.365 -6.283 0.480 1.00 97.69 131 ILE A N 1
ATOM 1036 C CA . ILE A 1 131 ? -3.333 -5.618 -0.828 1.00 97.69 131 ILE A CA 1
ATOM 1037 C C . ILE A 1 131 ? -2.046 -4.802 -0.995 1.00 97.69 131 ILE A C 1
ATOM 1039 O O . ILE A 1 131 ? -1.386 -4.921 -2.025 1.00 97.69 131 ILE A O 1
ATOM 1043 N N . SER A 1 132 ? -1.650 -4.006 0.003 1.00 97.69 132 SER A N 1
ATOM 1044 C CA . SER A 1 132 ? -0.415 -3.210 -0.060 1.00 97.69 132 SER A CA 1
ATOM 1045 C C . SER A 1 132 ? 0.825 -4.098 -0.230 1.00 97.69 132 SER A C 1
ATOM 1047 O O . SER A 1 132 ? 1.715 -3.784 -1.025 1.00 97.69 132 SER A O 1
ATOM 1049 N N . LYS A 1 133 ? 0.864 -5.248 0.454 1.00 97.31 133 LYS A N 1
ATOM 1050 C CA . LYS A 1 133 ? 1.921 -6.252 0.310 1.00 97.31 133 LYS A CA 1
ATOM 1051 C C . LYS A 1 133 ? 1.978 -6.828 -1.105 1.00 97.31 133 LYS A C 1
ATOM 1053 O O . LYS A 1 133 ? 3.065 -6.900 -1.679 1.00 97.31 133 LYS A O 1
ATOM 1058 N N . GLU A 1 134 ? 0.836 -7.199 -1.678 1.00 97.81 134 GLU A N 1
ATOM 1059 C CA . GLU A 1 134 ? 0.776 -7.717 -3.049 1.00 97.81 134 GLU A CA 1
ATOM 1060 C C . GLU A 1 134 ? 1.158 -6.648 -4.084 1.00 97.81 134 GLU A C 1
ATOM 1062 O O . GLU A 1 134 ? 1.901 -6.955 -5.013 1.00 97.81 134 GLU A O 1
ATOM 1067 N N . ILE A 1 135 ? 0.767 -5.380 -3.892 1.00 97.31 135 ILE A N 1
ATOM 1068 C CA . ILE A 1 135 ? 1.203 -4.263 -4.751 1.00 97.31 135 ILE A CA 1
ATOM 1069 C C . ILE A 1 135 ? 2.731 -4.166 -4.780 1.00 97.31 135 ILE A C 1
ATOM 1071 O O . ILE A 1 135 ? 3.316 -4.120 -5.862 1.00 97.31 135 ILE A O 1
ATOM 1075 N N . ARG A 1 136 ? 3.389 -4.174 -3.611 1.00 95.38 136 ARG A N 1
ATOM 1076 C CA . ARG A 1 136 ? 4.861 -4.120 -3.542 1.00 95.38 136 ARG A CA 1
ATOM 1077 C C . ARG A 1 136 ? 5.504 -5.311 -4.234 1.00 95.38 136 ARG A C 1
ATOM 1079 O O . ARG A 1 136 ? 6.472 -5.142 -4.962 1.00 95.38 136 ARG A O 1
ATOM 1086 N N . LYS A 1 137 ? 4.963 -6.508 -4.013 1.00 95.56 137 LYS A N 1
ATOM 1087 C CA . LYS A 1 137 ? 5.481 -7.745 -4.601 1.00 95.56 137 LYS A CA 1
ATOM 1088 C C . LYS A 1 137 ? 5.366 -7.752 -6.126 1.00 95.56 137 LYS A C 1
ATOM 1090 O O . LYS A 1 137 ? 6.304 -8.168 -6.791 1.00 95.56 137 LYS A O 1
ATOM 1095 N N . LEU A 1 138 ? 4.232 -7.308 -6.669 1.00 95.56 138 LEU A N 1
ATOM 1096 C CA . LEU A 1 138 ? 3.986 -7.276 -8.114 1.00 95.56 138 LEU A CA 1
ATOM 1097 C C . LEU A 1 138 ? 4.815 -6.212 -8.828 1.00 95.56 138 LEU A C 1
ATOM 1099 O O . LEU A 1 138 ? 5.240 -6.423 -9.959 1.00 95.56 138 LEU A O 1
ATOM 1103 N N . ALA A 1 139 ? 5.004 -5.061 -8.191 1.00 92.81 139 ALA A N 1
ATOM 1104 C CA . ALA A 1 139 ? 5.696 -3.945 -8.810 1.00 92.81 139 ALA A CA 1
ATOM 1105 C C . ALA A 1 139 ? 7.217 -3.971 -8.619 1.00 92.81 139 ALA A C 1
ATOM 1107 O O . ALA A 1 139 ? 7.907 -3.154 -9.222 1.00 92.81 139 ALA A O 1
ATOM 1108 N N . TYR A 1 140 ? 7.732 -4.885 -7.795 1.00 91.62 140 TYR A N 1
ATOM 1109 C CA . TYR A 1 140 ? 9.163 -5.057 -7.596 1.00 91.62 140 TYR A CA 1
ATOM 1110 C C . TYR A 1 140 ? 9.820 -5.586 -8.874 1.00 91.62 140 TYR A C 1
ATOM 1112 O O . TYR A 1 140 ? 9.541 -6.703 -9.313 1.00 91.62 140 TYR A O 1
ATOM 1120 N N . VAL A 1 141 ? 10.704 -4.780 -9.460 1.00 85.12 141 VAL A N 1
ATOM 1121 C CA . VAL A 1 141 ? 11.495 -5.154 -10.645 1.00 85.12 141 VAL A CA 1
ATOM 1122 C C . VAL A 1 141 ? 12.913 -5.554 -10.232 1.00 85.12 141 VAL A C 1
ATOM 1124 O O . VAL A 1 141 ? 13.531 -6.396 -10.882 1.00 85.12 141 VAL A O 1
ATOM 1127 N N . GLY A 1 142 ? 13.395 -5.014 -9.109 1.00 78.31 142 GLY A N 1
ATOM 1128 C CA . GLY A 1 142 ? 14.740 -5.251 -8.602 1.00 78.31 142 GLY A CA 1
ATOM 1129 C C . GLY A 1 142 ? 15.794 -4.368 -9.268 1.00 78.31 142 GLY A C 1
ATOM 1130 O O . GLY A 1 142 ? 15.546 -3.661 -10.244 1.00 78.31 142 GLY A O 1
ATOM 1131 N N . ASN A 1 143 ? 17.000 -4.401 -8.704 1.00 77.38 143 ASN A N 1
ATOM 1132 C CA . ASN A 1 143 ? 18.131 -3.630 -9.206 1.00 77.38 143 ASN A CA 1
ATOM 1133 C C . ASN A 1 143 ? 18.531 -4.118 -10.601 1.00 77.38 143 ASN A C 1
ATOM 1135 O O . ASN A 1 143 ? 18.805 -5.303 -10.789 1.00 77.38 143 ASN A O 1
ATOM 1139 N N . GLN A 1 144 ? 18.603 -3.198 -11.563 1.00 76.25 144 GLN A N 1
ATOM 1140 C CA . GLN A 1 144 ? 19.057 -3.523 -12.911 1.00 76.25 144 GLN A CA 1
ATOM 1141 C C . GLN A 1 144 ? 20.576 -3.367 -13.001 1.00 76.25 144 GLN A C 1
ATOM 1143 O O . GLN A 1 144 ? 21.143 -2.395 -12.501 1.00 76.25 144 GLN A O 1
ATOM 1148 N N . GLU A 1 145 ? 21.238 -4.315 -13.657 1.00 77.44 145 GLU A N 1
ATOM 1149 C CA . GLU A 1 145 ? 22.649 -4.206 -14.012 1.00 77.44 145 GLU A CA 1
ATOM 1150 C C . GLU A 1 145 ? 22.769 -4.128 -15.531 1.00 77.44 145 GLU A C 1
ATOM 1152 O O . GLU A 1 145 ? 22.112 -4.869 -16.265 1.00 77.44 145 GLU A O 1
ATOM 1157 N N . TRP A 1 146 ? 23.594 -3.203 -16.015 1.00 70.50 146 TRP A N 1
ATOM 1158 C CA . TRP A 1 146 ? 23.839 -3.092 -17.443 1.00 70.50 146 TRP A CA 1
ATOM 1159 C C . TRP A 1 146 ? 24.904 -4.101 -17.874 1.00 70.50 146 TRP A C 1
ATOM 1161 O O . TRP A 1 146 ? 26.075 -3.982 -17.506 1.00 70.50 146 TRP A O 1
ATOM 1171 N N . THR A 1 147 ? 24.502 -5.078 -18.685 1.00 66.69 147 THR A N 1
ATOM 1172 C CA . THR A 1 147 ? 25.415 -6.030 -19.322 1.00 66.69 147 THR A CA 1
ATOM 1173 C C . THR A 1 147 ? 25.713 -5.589 -20.760 1.00 66.69 147 THR A C 1
ATOM 1175 O O . THR A 1 147 ? 24.789 -5.573 -21.581 1.00 66.69 147 THR A O 1
ATOM 1178 N N . PRO A 1 148 ? 26.968 -5.235 -21.097 1.00 61.06 148 PRO A N 1
ATOM 1179 C CA . PRO A 1 148 ? 27.341 -4.941 -22.476 1.00 61.06 148 PRO A CA 1
ATOM 1180 C C . PRO A 1 148 ? 27.148 -6.159 -23.381 1.00 61.06 148 PRO A C 1
ATOM 1182 O O . PRO A 1 148 ? 27.299 -7.299 -22.953 1.00 61.06 148 PRO A O 1
ATOM 1185 N N . LEU A 1 149 ? 26.881 -5.906 -24.665 1.00 59.22 149 LEU A N 1
ATOM 1186 C CA . LEU A 1 149 ? 26.772 -6.957 -25.685 1.00 59.22 149 LEU A CA 1
ATOM 1187 C C . LEU A 1 149 ? 28.117 -7.630 -26.011 1.00 59.22 149 LEU A C 1
ATOM 1189 O O . LEU A 1 149 ? 28.123 -8.732 -26.551 1.00 59.22 149 LEU A O 1
ATOM 1193 N N . MET A 1 150 ? 29.244 -6.981 -25.704 1.00 57.94 150 MET A N 1
ATOM 1194 C CA . MET A 1 150 ? 30.579 -7.565 -25.81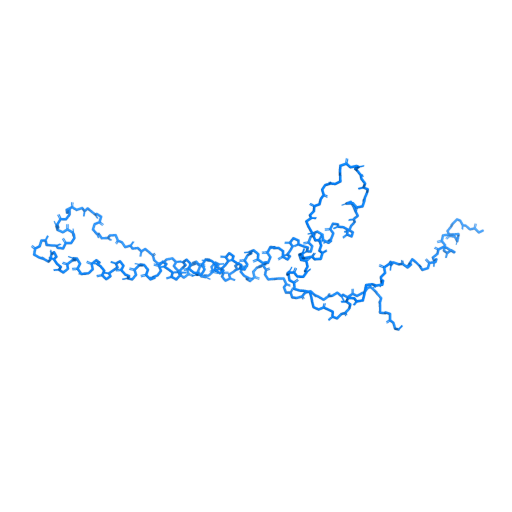9 1.00 57.94 150 MET A CA 1
ATOM 1195 C C . MET A 1 150 ? 31.438 -7.171 -24.621 1.00 57.94 150 MET A C 1
ATOM 1197 O O . MET A 1 150 ? 31.467 -6.004 -24.225 1.00 57.94 150 MET A O 1
ATOM 1201 N N . ASP A 1 151 ? 32.165 -8.141 -24.074 1.00 56.66 151 ASP A N 1
ATOM 1202 C CA . ASP A 1 151 ? 33.214 -7.882 -23.099 1.00 56.66 151 ASP A CA 1
ATOM 1203 C C . ASP A 1 151 ? 34.389 -7.207 -23.809 1.00 56.66 151 ASP A C 1
ATOM 1205 O O . ASP A 1 151 ? 35.096 -7.818 -24.609 1.00 56.66 151 ASP A O 1
ATOM 1209 N N . THR A 1 152 ? 34.589 -5.919 -23.546 1.00 54.06 152 THR A N 1
ATOM 1210 C CA . THR A 1 152 ? 35.834 -5.245 -23.915 1.00 54.06 152 THR A CA 1
ATOM 1211 C C . THR A 1 152 ? 36.922 -5.719 -22.950 1.00 54.06 152 THR A C 1
ATOM 1213 O O . THR A 1 152 ? 36.973 -5.235 -21.816 1.00 54.06 152 THR A O 1
ATOM 1216 N N . ASN A 1 153 ? 37.714 -6.708 -23.380 1.00 47.31 153 ASN A N 1
ATOM 1217 C CA . ASN A 1 153 ? 38.996 -7.071 -22.761 1.00 47.31 153 ASN A CA 1
ATOM 1218 C C . ASN A 1 153 ? 40.022 -5.948 -22.926 1.00 47.31 153 ASN A C 1
ATOM 1220 O O . ASN A 1 153 ? 40.051 -5.343 -24.024 1.00 47.31 153 ASN A O 1
#

Foldseek 3Di:
DDPVVVVPVPPPPPPPPPPPPQFPPWAALVNLCVVLDDDDDDPPPDCPCVDPVNVVSVVSNVLSVLLVVLLVVLVVLLVVLVVLVVVLVVVVVVQVVQQVVCVVQNGPCSVVVDPCNPDHDDRCSVVSNVVSVVSNVVSDPDIDGDDDPDDPD